Protein AF-A0A7X0RW02-F1 (afdb_monomer_lite)

InterPro domains:
  IPR007837 DNA damage-inducible protein DinB [PF05163] (8-58)
  IPR007837 DNA damage-inducible protein DinB [PTHR37302] (14-57)
  IPR034660 DinB/YfiT-like putative metalloenzymes [G3DSA:1.20.120.450] (2-60)
  IPR034660 DinB/YfiT-like putative metalloenzymes [SSF109854] (9-55)

Structure (mmCIF, N/CA/C/O backbone):
data_AF-A0A7X0RW02-F1
#
_entry.id   AF-A0A7X0RW02-F1
#
loop_
_atom_site.group_PDB
_atom_site.id
_atom_site.type_symbol
_atom_site.label_atom_id
_atom_site.label_alt_id
_atom_site.label_comp_id
_atom_site.label_asym_id
_atom_site.label_entity_id
_atom_site.label_seq_id
_atom_site.pdbx_PDB_ins_code
_atom_site.Cartn_x
_atom_site.Cartn_y
_atom_site.Cartn_z
_atom_site.occupancy
_atom_site.B_iso_or_equiv
_atom_site.auth_seq_id
_atom_site.auth_comp_id
_atom_site.auth_asym_id
_atom_site.auth_atom_id
_atom_site.pdbx_PDB_model_num
ATOM 1 N N . MET A 1 1 ? 14.329 -11.614 -6.405 1.00 72.06 1 MET A N 1
ATOM 2 C CA . MET A 1 1 ? 13.159 -10.716 -6.575 1.00 72.06 1 MET A CA 1
ATOM 3 C C . MET A 1 1 ? 13.367 -9.585 -7.593 1.00 72.06 1 MET A C 1
ATOM 5 O O . MET A 1 1 ? 12.446 -8.798 -7.779 1.00 72.06 1 MET A O 1
ATOM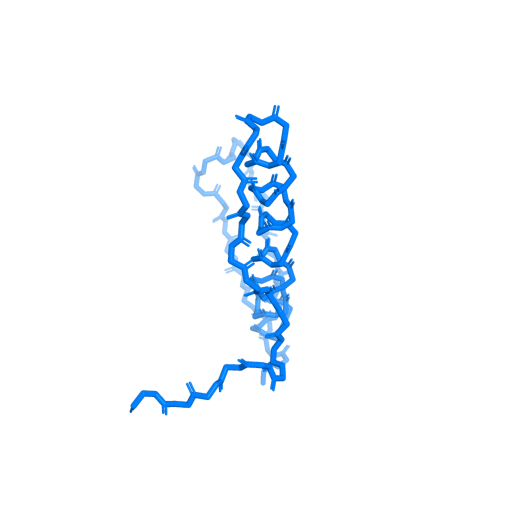 9 N N . ASN A 1 2 ? 14.515 -9.511 -8.282 1.00 92.19 2 ASN A N 1
ATOM 10 C CA . ASN A 1 2 ? 14.800 -8.429 -9.237 1.00 92.19 2 ASN A CA 1
ATOM 11 C C . ASN A 1 2 ? 14.535 -8.811 -10.699 1.00 92.19 2 ASN A C 1
ATOM 13 O O . ASN A 1 2 ? 14.492 -7.926 -11.545 1.00 92.19 2 ASN A O 1
ATOM 17 N N . GLU A 1 3 ? 14.319 -10.097 -10.989 1.00 96.69 3 GLU A N 1
ATOM 18 C CA . GLU A 1 3 ? 13.957 -10.557 -12.330 1.00 96.69 3 GLU A CA 1
ATOM 19 C C . GLU A 1 3 ? 12.622 -9.938 -12.780 1.00 96.69 3 GLU A C 1
ATOM 21 O O . GLU A 1 3 ? 11.616 -10.119 -12.089 1.00 96.69 3 GLU A O 1
ATOM 26 N N . PRO A 1 4 ? 12.575 -9.187 -13.897 1.00 96.12 4 PRO A N 1
ATOM 27 C CA . PRO A 1 4 ? 11.361 -8.499 -14.324 1.00 96.12 4 PRO A CA 1
ATOM 28 C C . PRO A 1 4 ? 10.289 -9.443 -14.880 1.00 96.12 4 PRO A C 1
ATOM 30 O O . PRO A 1 4 ? 10.547 -10.281 -15.742 1.00 96.12 4 PRO A O 1
ATOM 33 N N . ILE A 1 5 ? 9.044 -9.220 -14.468 1.00 95.44 5 ILE A N 1
ATOM 34 C CA . ILE A 1 5 ? 7.845 -9.807 -15.063 1.00 95.44 5 ILE A CA 1
ATOM 35 C C . ILE A 1 5 ? 7.384 -8.901 -16.205 1.00 95.44 5 ILE A C 1
ATOM 37 O O . ILE A 1 5 ? 7.278 -7.685 -16.041 1.00 95.44 5 ILE A O 1
ATOM 41 N N . ARG A 1 6 ? 7.083 -9.505 -17.358 1.00 96.19 6 ARG A N 1
ATOM 42 C CA . ARG A 1 6 ? 6.593 -8.823 -18.562 1.00 96.19 6 ARG A CA 1
ATOM 43 C C . ARG A 1 6 ? 5.204 -9.342 -18.906 1.00 96.19 6 ARG A C 1
ATOM 45 O O . ARG A 1 6 ? 5.038 -10.548 -19.091 1.00 96.19 6 ARG A O 1
ATOM 52 N N . ARG A 1 7 ? 4.203 -8.466 -18.979 1.00 92.56 7 ARG A N 1
ATOM 53 C CA . ARG A 1 7 ? 2.818 -8.838 -19.317 1.00 92.56 7 ARG A CA 1
ATOM 54 C C . ARG A 1 7 ? 2.164 -7.759 -20.173 1.00 92.56 7 ARG A C 1
ATOM 56 O O . ARG A 1 7 ? 2.364 -6.576 -19.921 1.00 92.56 7 ARG A O 1
ATOM 63 N N . LYS A 1 8 ? 1.353 -8.173 -21.149 1.00 93.75 8 LYS A N 1
ATOM 64 C CA . LYS A 1 8 ? 0.365 -7.287 -21.779 1.00 93.75 8 LYS A CA 1
ATOM 65 C C . LYS A 1 8 ? -0.807 -7.089 -20.820 1.00 93.75 8 LYS A C 1
ATOM 67 O O . LYS A 1 8 ? -1.159 -8.029 -20.105 1.00 93.75 8 LYS A O 1
ATOM 72 N N . ILE A 1 9 ? -1.397 -5.898 -20.806 1.00 88.88 9 ILE A N 1
ATOM 73 C CA . ILE A 1 9 ? -2.579 -5.608 -19.987 1.00 88.88 9 ILE A CA 1
ATOM 74 C C . ILE A 1 9 ? -3.838 -5.903 -20.817 1.00 88.88 9 ILE A C 1
ATOM 76 O O . ILE A 1 9 ? -4.102 -5.161 -21.757 1.00 88.88 9 ILE A O 1
ATOM 80 N N . PRO A 1 10 ? -4.642 -6.934 -20.478 1.00 86.44 10 PRO A N 1
ATOM 81 C CA . PRO A 1 10 ? -5.750 -7.377 -21.333 1.00 86.44 10 PRO A CA 1
ATOM 82 C C . PRO A 1 10 ? -6.847 -6.334 -21.575 1.00 86.44 10 PRO A C 1
ATOM 84 O O . PRO A 1 10 ? -7.575 -6.438 -22.553 1.00 86.44 10 PRO A O 1
ATOM 87 N N . TRP A 1 11 ? -6.995 -5.358 -20.674 1.00 85.56 11 TRP A N 1
ATOM 88 C CA . TRP A 1 11 ? -8.043 -4.333 -20.735 1.00 85.56 11 TRP A CA 1
ATOM 89 C C . TRP A 1 11 ? -7.560 -2.975 -21.265 1.00 85.56 11 TRP A C 1
ATOM 91 O O . TRP A 1 11 ? -8.338 -2.022 -21.288 1.00 85.56 11 TRP A O 1
ATOM 101 N N . ARG A 1 12 ? -6.287 -2.848 -21.661 1.00 87.12 12 ARG A N 1
ATOM 102 C CA . ARG A 1 12 ? -5.800 -1.677 -22.402 1.00 87.12 12 ARG A CA 1
ATOM 103 C C . ARG A 1 12 ? -5.854 -2.008 -23.890 1.00 87.12 12 ARG A C 1
ATOM 105 O O . ARG A 1 12 ? -5.388 -3.063 -24.294 1.00 87.12 12 ARG A O 1
ATOM 112 N N . ASN A 1 13 ? -6.388 -1.093 -24.700 1.00 77.69 13 ASN A N 1
ATOM 113 C CA . ASN A 1 13 ? -6.449 -1.246 -26.163 1.00 77.69 13 ASN A CA 1
ATOM 114 C C . ASN A 1 13 ? -5.072 -1.102 -26.846 1.00 77.69 13 ASN A C 1
ATOM 116 O O . ASN A 1 13 ? -4.979 -1.140 -28.068 1.00 77.69 13 ASN A O 1
ATOM 120 N N . GLU A 1 14 ? -4.011 -0.907 -26.067 1.00 78.44 14 GLU A N 1
ATOM 121 C CA . GLU A 1 14 ? -2.647 -0.720 -26.539 1.00 78.44 14 GLU A CA 1
ATOM 122 C C . GLU A 1 14 ? -1.875 -2.038 -26.443 1.00 78.44 14 GLU A C 1
ATOM 124 O O . GLU A 1 14 ? -1.994 -2.772 -25.462 1.00 78.44 14 GLU A O 1
ATOM 129 N N . ASP A 1 15 ? -0.991 -2.301 -27.408 1.00 81.50 15 ASP A N 1
ATOM 130 C CA . ASP A 1 15 ? -0.031 -3.418 -27.366 1.00 81.50 15 ASP A CA 1
ATOM 131 C C . ASP A 1 15 ? 1.081 -3.236 -26.307 1.00 81.50 15 ASP A C 1
ATOM 133 O O . ASP A 1 15 ? 2.127 -3.892 -26.352 1.00 81.50 15 ASP A O 1
ATOM 137 N N . GLU A 1 16 ? 0.860 -2.351 -25.335 1.00 88.00 16 GLU A N 1
ATOM 138 C CA . GLU A 1 16 ? 1.799 -2.011 -24.281 1.00 88.00 16 GLU A CA 1
ATOM 139 C C . GLU A 1 16 ? 2.125 -3.245 -23.424 1.00 88.00 16 GLU A C 1
ATOM 141 O O . GLU A 1 16 ? 1.262 -3.893 -22.819 1.00 88.00 16 GLU A O 1
ATOM 146 N N . VAL A 1 17 ? 3.419 -3.562 -23.345 1.00 92.12 17 VAL A N 1
ATOM 147 C CA . VAL A 1 17 ? 3.946 -4.567 -22.423 1.00 92.12 17 VAL A CA 1
ATOM 148 C C . VAL A 1 17 ? 4.437 -3.858 -21.170 1.00 92.12 17 VAL A C 1
ATOM 150 O O . VAL A 1 17 ? 5.435 -3.139 -21.199 1.00 92.12 17 VAL A O 1
ATOM 153 N N . VAL A 1 18 ? 3.784 -4.122 -20.042 1.00 93.12 18 VAL A N 1
ATOM 154 C CA . VAL A 1 18 ? 4.232 -3.623 -18.744 1.00 93.12 18 VAL A CA 1
ATOM 155 C C . VAL A 1 18 ? 5.321 -4.527 -18.189 1.00 93.12 18 VAL A C 1
ATOM 157 O O . VAL A 1 18 ? 5.199 -5.755 -18.169 1.00 93.12 18 VAL A O 1
ATOM 160 N N . VAL A 1 19 ? 6.395 -3.890 -17.724 1.00 96.00 19 VAL A N 1
ATOM 161 C CA . VAL A 1 19 ? 7.570 -4.546 -17.149 1.00 96.00 19 VAL A CA 1
ATOM 162 C C . VAL A 1 19 ? 7.761 -4.075 -15.711 1.00 96.00 19 VAL A C 1
ATOM 164 O O . VAL A 1 19 ? 7.981 -2.884 -15.476 1.00 96.00 19 VAL A O 1
ATOM 167 N N . ARG A 1 20 ? 7.666 -4.990 -14.743 1.00 96.50 20 ARG A N 1
ATOM 168 C CA . ARG A 1 20 ? 7.855 -4.713 -13.306 1.00 96.50 20 ARG A CA 1
ATOM 169 C C . ARG A 1 20 ? 8.526 -5.889 -12.617 1.00 96.50 20 ARG A C 1
ATOM 171 O O . ARG A 1 20 ? 8.266 -7.037 -12.963 1.00 96.50 20 ARG A O 1
ATOM 178 N N . THR A 1 21 ? 9.368 -5.628 -11.628 1.00 97.69 21 THR A N 1
ATOM 179 C CA . THR A 1 21 ? 9.943 -6.696 -10.802 1.00 97.69 21 THR A CA 1
ATOM 180 C C . THR A 1 21 ? 8.939 -7.158 -9.735 1.00 97.69 21 THR A C 1
ATOM 182 O O . THR A 1 21 ? 8.080 -6.374 -9.319 1.00 97.69 21 THR A O 1
ATOM 185 N N . PRO A 1 22 ? 9.038 -8.404 -9.236 1.00 97.31 22 PRO A N 1
ATOM 186 C CA . PRO A 1 22 ? 8.222 -8.877 -8.121 1.00 97.31 22 PRO A CA 1
ATOM 187 C C . PRO A 1 22 ? 8.274 -7.960 -6.894 1.00 97.31 22 PRO A C 1
ATOM 189 O O . PRO A 1 22 ? 7.239 -7.702 -6.287 1.00 97.31 22 PRO A O 1
ATOM 192 N N . VAL A 1 23 ? 9.450 -7.410 -6.556 1.00 97.69 23 VAL A N 1
ATOM 193 C CA . VAL A 1 23 ? 9.580 -6.497 -5.406 1.00 97.69 23 VAL A CA 1
ATOM 194 C C . VAL A 1 23 ? 8.849 -5.172 -5.632 1.00 97.69 23 VAL A C 1
ATOM 196 O O . VAL A 1 23 ? 8.219 -4.668 -4.708 1.00 97.69 23 VAL A O 1
ATOM 199 N N . GLN A 1 24 ? 8.855 -4.634 -6.857 1.00 96.94 24 GLN A N 1
ATOM 200 C CA . GLN A 1 24 ? 8.086 -3.428 -7.184 1.00 96.94 24 GLN A CA 1
ATOM 201 C C . GLN A 1 24 ? 6.584 -3.668 -7.039 1.00 96.94 24 GLN A C 1
ATOM 203 O O . GLN A 1 24 ? 5.887 -2.817 -6.497 1.00 96.94 24 GLN A O 1
ATOM 208 N N . LEU A 1 25 ? 6.090 -4.820 -7.500 1.00 96.19 25 LEU A N 1
ATOM 209 C CA . LEU A 1 25 ? 4.677 -5.174 -7.370 1.00 96.19 25 LEU A CA 1
ATOM 210 C C . LEU A 1 25 ? 4.283 -5.383 -5.905 1.00 96.19 25 LEU A C 1
ATOM 212 O O . LEU A 1 25 ? 3.253 -4.871 -5.486 1.00 96.19 25 LEU A O 1
ATOM 216 N N . LEU A 1 26 ? 5.116 -6.065 -5.114 1.00 97.50 26 LEU A N 1
ATOM 217 C CA . LEU A 1 26 ? 4.867 -6.259 -3.685 1.00 97.50 26 LEU A CA 1
ATOM 218 C C . LEU A 1 26 ? 4.801 -4.921 -2.937 1.00 97.50 26 LEU A C 1
ATOM 220 O O . LEU A 1 26 ? 3.826 -4.652 -2.241 1.00 97.50 26 LEU A O 1
ATOM 224 N N . LEU A 1 27 ? 5.811 -4.064 -3.113 1.00 97.75 27 LEU A N 1
ATOM 225 C CA . LEU A 1 27 ? 5.845 -2.743 -2.483 1.00 97.75 27 LEU A CA 1
ATOM 226 C C . LEU A 1 27 ? 4.682 -1.863 -2.950 1.00 97.75 27 LEU A C 1
ATOM 228 O O . LEU A 1 27 ? 4.101 -1.136 -2.143 1.00 97.75 27 LEU A O 1
ATOM 232 N N . HIS A 1 28 ? 4.308 -1.947 -4.228 1.00 97.19 28 HIS A N 1
ATOM 233 C CA . HIS A 1 28 ? 3.128 -1.262 -4.740 1.00 97.19 28 HIS A CA 1
ATOM 234 C C . HIS A 1 28 ? 1.863 -1.735 -4.023 1.00 97.19 28 HIS A C 1
ATOM 236 O O . HIS A 1 28 ? 1.148 -0.896 -3.494 1.00 97.19 28 HIS A O 1
ATOM 242 N N . THR A 1 29 ? 1.612 -3.043 -3.929 1.00 97.88 29 THR A N 1
ATOM 243 C CA . THR A 1 29 ? 0.422 -3.572 -3.244 1.00 97.88 29 THR A CA 1
ATOM 244 C C . THR A 1 29 ? 0.367 -3.134 -1.783 1.00 97.88 29 THR A C 1
ATOM 246 O O . THR A 1 29 ? -0.673 -2.655 -1.337 1.00 97.88 29 THR A O 1
ATOM 249 N N . VAL A 1 30 ? 1.489 -3.223 -1.058 1.00 97.31 30 VAL A N 1
ATOM 250 C CA . VAL A 1 30 ? 1.569 -2.797 0.348 1.00 97.31 30 VAL A CA 1
ATOM 251 C C . VAL A 1 30 ? 1.247 -1.307 0.477 1.00 97.31 30 VAL A C 1
ATOM 253 O O . VAL A 1 30 ? 0.374 -0.923 1.246 1.00 97.31 30 VAL A O 1
ATOM 256 N N . THR A 1 31 ? 1.899 -0.445 -0.304 1.00 97.69 31 THR A N 1
ATOM 257 C CA . THR A 1 31 ? 1.666 1.010 -0.226 1.00 97.69 31 THR A CA 1
ATOM 258 C C . THR A 1 31 ? 0.270 1.419 -0.705 1.00 97.69 31 THR A C 1
ATOM 260 O O . THR A 1 31 ? -0.341 2.316 -0.123 1.00 97.69 31 THR A O 1
ATOM 263 N N . HIS A 1 32 ? -0.266 0.735 -1.716 1.00 9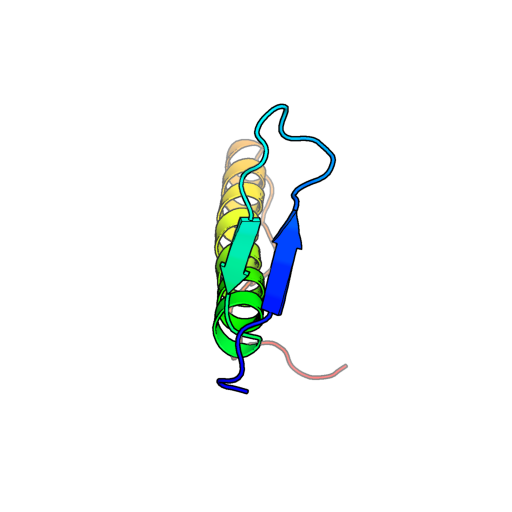8.06 32 HIS A N 1
ATOM 264 C CA . HIS A 1 32 ? -1.618 0.933 -2.234 1.00 98.06 32 HIS A CA 1
ATOM 265 C C . HIS A 1 32 ? -2.686 0.586 -1.188 1.00 98.06 32 HIS A C 1
ATOM 267 O O . HIS A 1 32 ? -3.665 1.320 -1.047 1.00 98.06 32 HIS A O 1
ATOM 273 N N . GLU A 1 33 ? -2.473 -0.469 -0.395 1.00 97.19 33 GLU A N 1
ATOM 274 C CA . GLU A 1 33 ? -3.344 -0.801 0.735 1.00 97.19 33 GLU A CA 1
ATOM 275 C C . GLU A 1 33 ? -3.412 0.354 1.743 1.00 97.19 33 GLU A C 1
ATOM 277 O O . GLU A 1 33 ? -4.506 0.806 2.078 1.00 97.19 33 GLU A O 1
ATOM 282 N N . TYR A 1 34 ? -2.266 0.879 2.193 1.00 96.06 34 TYR A N 1
ATOM 283 C CA . TYR A 1 34 ? -2.242 1.990 3.153 1.00 96.06 34 TYR A CA 1
ATOM 284 C C . TYR A 1 34 ? -2.887 3.262 2.593 1.00 96.06 34 TYR A C 1
ATOM 286 O O . TYR A 1 34 ? -3.615 3.946 3.315 1.00 96.06 34 TYR A O 1
ATOM 294 N N . HIS A 1 35 ? -2.677 3.557 1.306 1.00 97.81 35 HIS A N 1
ATOM 295 C CA . HIS A 1 35 ? -3.310 4.697 0.644 1.00 97.81 35 HIS A CA 1
ATOM 296 C C . HIS A 1 35 ? -4.843 4.607 0.699 1.00 97.81 35 HIS A C 1
ATOM 298 O O . HIS A 1 35 ? -5.505 5.536 1.169 1.00 97.81 35 HIS A O 1
ATOM 304 N N . HIS A 1 36 ? -5.417 3.474 0.285 1.00 97.69 36 HIS A N 1
ATOM 305 C CA . HIS A 1 36 ? -6.870 3.293 0.293 1.00 97.69 36 HIS A CA 1
ATOM 306 C C . HIS A 1 36 ? -7.448 3.101 1.697 1.00 97.69 36 HIS A C 1
ATOM 308 O O . HIS A 1 36 ? -8.549 3.580 1.970 1.00 97.69 36 HIS A O 1
ATOM 314 N N . LYS A 1 37 ? -6.697 2.504 2.628 1.00 96.69 37 LYS A N 1
ATOM 315 C CA . LYS A 1 37 ? -7.067 2.458 4.050 1.00 96.69 37 LYS A CA 1
ATOM 316 C C . LYS A 1 37 ? -7.240 3.871 4.611 1.00 96.69 37 LYS A C 1
ATOM 318 O O . LYS A 1 37 ? -8.249 4.150 5.254 1.00 96.69 37 LYS A O 1
ATOM 323 N N . GLY A 1 38 ? -6.322 4.785 4.291 1.00 96.31 38 GLY A N 1
ATOM 324 C CA . GLY A 1 38 ? -6.433 6.200 4.654 1.00 96.31 38 GLY A CA 1
ATOM 325 C C . GLY A 1 38 ? -7.679 6.879 4.074 1.00 96.31 38 GLY A C 1
ATOM 326 O O . GLY A 1 38 ? -8.356 7.630 4.784 1.00 96.31 38 GLY A O 1
ATOM 327 N N . GLN A 1 39 ? -8.029 6.580 2.818 1.00 98.44 39 GLN A N 1
ATOM 328 C CA . GLN A 1 39 ? -9.259 7.087 2.195 1.00 98.44 39 GLN A CA 1
ATOM 329 C C . GLN A 1 39 ? -10.513 6.608 2.940 1.00 98.44 39 GLN A C 1
ATOM 331 O O . GLN A 1 39 ? -11.342 7.430 3.329 1.00 98.44 39 GLN A O 1
ATOM 336 N N . VAL A 1 40 ? -10.624 5.305 3.216 1.00 98.00 40 VAL A N 1
ATOM 337 C CA . VAL A 1 40 ? -11.772 4.725 3.938 1.00 98.00 40 VAL A CA 1
ATOM 338 C C . VAL A 1 40 ? -11.898 5.303 5.349 1.00 98.00 40 VAL A C 1
ATOM 340 O O . VAL A 1 40 ? -12.983 5.718 5.751 1.00 98.00 40 VAL A O 1
ATOM 343 N N . VAL A 1 41 ? -10.787 5.400 6.086 1.00 97.88 41 VAL A N 1
ATOM 344 C CA . VAL A 1 41 ? -10.740 6.010 7.425 1.00 97.88 41 VAL A CA 1
ATOM 345 C C . VAL A 1 41 ? -11.219 7.466 7.391 1.00 97.88 41 VAL A C 1
ATOM 347 O O . VAL A 1 41 ? -11.948 7.903 8.283 1.00 97.88 41 VAL A O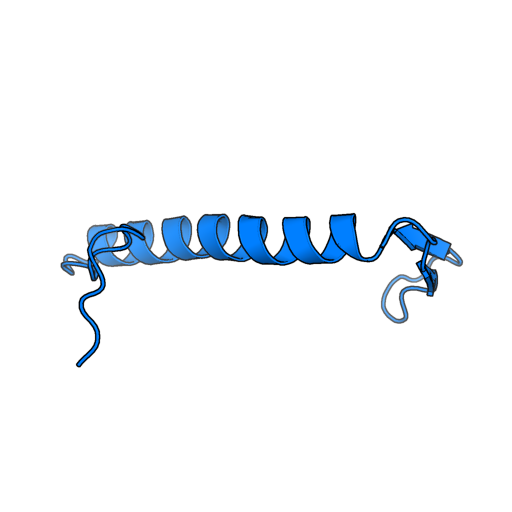 1
ATOM 350 N N . THR A 1 42 ? -10.840 8.218 6.357 1.00 98.12 42 THR A N 1
ATOM 351 C CA . THR A 1 42 ? -11.270 9.611 6.173 1.00 98.12 42 THR A CA 1
ATOM 352 C C . THR A 1 42 ? -12.773 9.697 5.926 1.00 98.12 42 THR A C 1
ATOM 354 O O . THR A 1 42 ? -13.458 10.469 6.598 1.00 98.12 42 THR A O 1
ATOM 357 N N . MET A 1 43 ? -13.298 8.864 5.026 1.00 98.56 43 MET A N 1
ATOM 358 C CA . MET A 1 43 ? -14.733 8.798 4.739 1.00 98.56 43 MET A CA 1
ATOM 359 C C . MET A 1 43 ? -15.543 8.408 5.981 1.00 98.56 43 MET A C 1
ATOM 361 O O . MET A 1 43 ? -16.560 9.032 6.271 1.00 98.56 43 MET A O 1
ATOM 365 N N . ALA A 1 44 ? -15.076 7.427 6.762 1.00 98.44 44 ALA A N 1
ATOM 366 C CA . ALA A 1 44 ? -15.730 7.013 8.003 1.00 98.44 44 ALA A CA 1
ATOM 367 C C . ALA A 1 44 ? -15.875 8.181 8.992 1.00 98.44 44 ALA A C 1
ATOM 369 O O . ALA A 1 44 ? -16.962 8.400 9.528 1.00 98.44 44 ALA A O 1
ATOM 370 N N . ARG A 1 45 ? -14.815 8.985 9.167 1.00 98.00 45 ARG A N 1
ATOM 371 C CA . ARG A 1 45 ? -14.857 10.186 10.019 1.00 98.00 45 ARG A CA 1
ATOM 372 C C . ARG A 1 45 ? -15.826 11.239 9.496 1.00 98.00 45 ARG A C 1
ATOM 374 O O . ARG A 1 45 ? -16.566 11.813 10.286 1.00 98.00 45 ARG A O 1
ATOM 381 N N . GLN A 1 46 ? -15.854 11.475 8.183 1.00 98.44 46 GLN A N 1
ATOM 382 C CA . GLN A 1 46 ? -16.803 12.415 7.568 1.00 98.44 46 GLN A CA 1
ATOM 383 C C . GLN A 1 46 ? -18.266 12.005 7.799 1.00 98.44 46 GLN A C 1
ATOM 385 O O . GLN A 1 46 ? -19.128 12.869 7.914 1.00 98.44 46 GLN A O 1
ATOM 390 N N . MET A 1 47 ? -18.538 10.703 7.914 1.00 98.38 47 MET A N 1
ATOM 391 C CA . MET A 1 47 ? -19.863 10.158 8.229 1.00 98.38 47 MET A CA 1
ATOM 392 C C . MET A 1 47 ? -20.162 10.076 9.741 1.00 98.38 47 MET A C 1
ATOM 394 O O . MET A 1 47 ? -21.223 9.591 10.121 1.00 98.38 47 MET A O 1
ATOM 398 N N . GLY A 1 48 ? -19.256 10.541 10.610 1.00 98.19 48 GLY A N 1
ATOM 399 C CA . GLY A 1 48 ? -19.443 10.548 12.066 1.00 98.19 48 GLY A CA 1
ATOM 400 C C . GLY A 1 48 ? -19.061 9.248 12.786 1.00 98.19 48 GLY A C 1
ATOM 401 O O . GLY A 1 48 ? -19.337 9.118 13.977 1.00 98.19 48 GLY A O 1
ATOM 402 N N . TYR A 1 49 ? -18.413 8.295 12.106 1.00 98.12 49 TYR A N 1
ATOM 403 C CA . TYR A 1 49 ? -17.926 7.059 12.727 1.00 98.12 49 TYR A CA 1
ATOM 404 C C . TYR A 1 49 ? -16.523 7.225 13.328 1.00 98.12 49 TYR A C 1
ATOM 406 O O . TYR A 1 49 ? -15.703 8.007 12.840 1.00 98.12 49 TYR A O 1
ATOM 414 N N . ILE A 1 50 ? -16.220 6.419 14.352 1.00 96.88 50 ILE A N 1
ATOM 415 C CA . ILE A 1 50 ? -14.863 6.245 14.886 1.00 96.88 50 ILE A CA 1
ATOM 416 C C . ILE A 1 50 ? -14.231 5.039 14.171 1.00 96.88 50 ILE A C 1
ATOM 418 O O . ILE A 1 50 ? -14.651 3.908 14.419 1.00 96.88 50 ILE A O 1
ATOM 422 N N . PRO A 1 51 ? -13.264 5.243 13.260 1.00 95.31 51 PRO A N 1
ATOM 423 C CA . PRO A 1 51 ? -12.617 4.138 12.565 1.00 95.31 51 PRO A CA 1
ATOM 424 C C . PRO A 1 51 ? -11.667 3.361 13.498 1.00 95.31 51 PRO A C 1
ATOM 426 O O . PRO A 1 51 ? -11.132 3.953 14.440 1.00 95.31 51 PRO A O 1
ATOM 429 N N . PRO A 1 52 ? -11.403 2.068 13.219 1.00 90.69 52 PRO A N 1
ATOM 430 C CA . PRO A 1 52 ? -10.421 1.273 13.958 1.00 90.6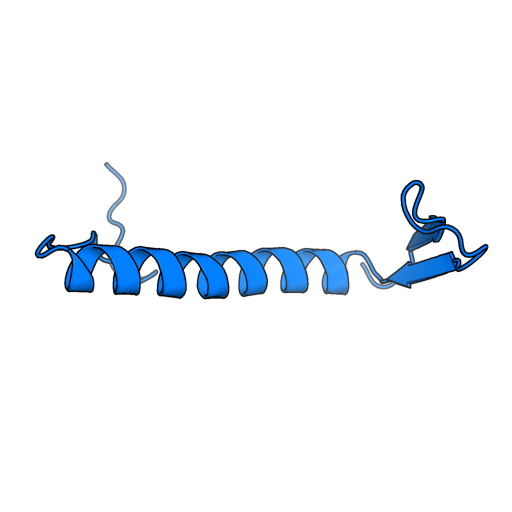9 52 PRO A CA 1
ATOM 431 C C . PRO A 1 52 ? -9.018 1.895 13.950 1.00 90.69 52 PRO A C 1
ATOM 433 O O . PRO A 1 52 ? -8.661 2.624 13.019 1.00 90.69 52 PRO A O 1
ATOM 436 N N . ASN A 1 53 ? -8.203 1.570 14.962 1.00 90.38 53 ASN A N 1
ATOM 437 C CA . ASN A 1 53 ? -6.790 1.949 14.970 1.00 90.38 53 ASN A CA 1
ATOM 438 C C . ASN A 1 53 ? -6.068 1.280 13.790 1.00 90.38 53 ASN A C 1
ATOM 440 O O . ASN A 1 53 ? -6.217 0.083 13.558 1.00 90.38 53 ASN A O 1
ATOM 444 N N . THR A 1 54 ? -5.297 2.062 13.040 1.00 89.44 54 THR A N 1
ATOM 445 C CA . THR A 1 54 ? -4.537 1.584 11.879 1.00 89.44 54 THR A CA 1
ATOM 446 C C . THR A 1 54 ? -3.035 1.512 12.133 1.00 89.44 54 THR A C 1
ATOM 448 O O . THR A 1 54 ? -2.286 1.271 11.187 1.00 89.44 54 THR A O 1
ATOM 451 N N . ASP A 1 55 ? -2.583 1.771 13.362 1.00 87.69 55 ASP A N 1
ATOM 452 C CA . ASP A 1 55 ? -1.177 1.627 13.730 1.00 87.69 55 ASP A CA 1
ATOM 453 C C . ASP A 1 55 ? -0.749 0.155 13.649 1.00 87.69 55 ASP A C 1
ATOM 455 O O . ASP A 1 55 ? -1.417 -0.741 14.163 1.00 87.69 55 ASP A O 1
ATOM 459 N N . VAL A 1 56 ? 0.389 -0.078 13.002 1.00 82.81 56 VAL A N 1
ATOM 460 C CA . VAL A 1 56 ? 0.991 -1.404 12.838 1.00 82.81 56 VAL A CA 1
ATOM 461 C C . VAL A 1 56 ? 1.513 -1.941 14.174 1.00 82.81 56 VAL A C 1
ATOM 463 O O . VAL A 1 56 ? 1.575 -3.151 14.364 1.00 82.81 56 VAL A O 1
ATOM 466 N N . LEU A 1 57 ? 1.871 -1.059 15.110 1.00 81.50 57 LEU A N 1
ATOM 467 C CA . LEU A 1 57 ? 2.445 -1.432 16.404 1.00 81.50 57 LEU A CA 1
ATOM 468 C C . LEU A 1 57 ? 1.393 -1.787 17.464 1.00 81.50 57 LEU A C 1
ATOM 470 O O . LEU A 1 57 ? 1.753 -2.290 18.523 1.00 81.50 57 LEU A O 1
ATOM 474 N N . GLY A 1 58 ? 0.113 -1.510 17.203 1.00 67.19 58 GLY A N 1
ATOM 475 C CA . GLY A 1 58 ? -0.971 -1.626 18.184 1.00 67.19 58 GLY A CA 1
ATOM 476 C C . GLY A 1 58 ? -1.859 -2.862 18.039 1.00 67.19 58 GLY A C 1
ATOM 477 O O . GLY A 1 58 ? -2.942 -2.877 18.618 1.00 67.19 58 GLY A O 1
ATOM 478 N N . ILE A 1 59 ? -1.458 -3.852 17.237 1.00 62.41 59 ILE A N 1
ATOM 479 C CA . ILE A 1 59 ? -2.223 -5.087 17.026 1.00 62.41 59 ILE A CA 1
ATOM 480 C C . ILE A 1 59 ? -1.673 -6.146 17.988 1.00 62.41 59 ILE A C 1
ATOM 482 O O . ILE A 1 59 ? -0.691 -6.818 17.673 1.00 62.41 59 ILE A O 1
ATOM 486 N N . GLU A 1 60 ? -2.258 -6.266 19.181 1.00 65.56 60 GLU A N 1
ATOM 487 C CA . GLU A 1 60 ? -2.006 -7.444 20.017 1.00 65.56 60 GLU A CA 1
ATOM 488 C C . GLU A 1 60 ? -2.644 -8.674 19.343 1.00 65.56 6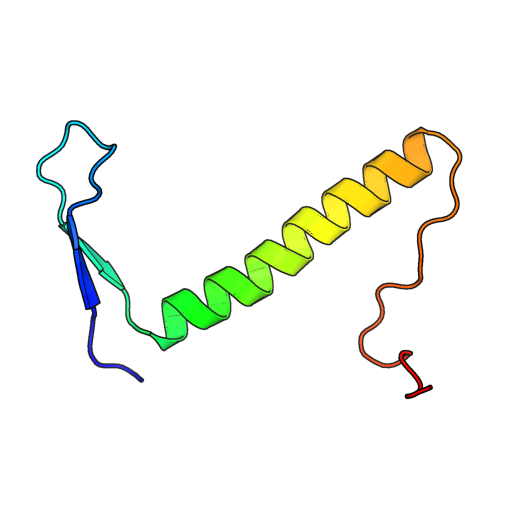0 GLU A C 1
ATOM 490 O O . GLU A 1 60 ? -3.736 -8.555 18.784 1.00 65.56 60 GLU A O 1
ATOM 495 N N . PRO A 1 61 ? -1.965 -9.835 19.312 1.00 60.31 61 PRO A N 1
ATOM 496 C CA . PRO A 1 61 ? -2.581 -11.066 18.835 1.00 60.31 61 PRO A CA 1
ATOM 497 C C . PRO A 1 61 ? -3.675 -11.503 19.819 1.00 60.31 61 PRO A C 1
ATOM 499 O O . PRO A 1 61 ? -3.401 -11.606 21.014 1.00 60.31 61 PRO A O 1
ATOM 502 N N . ASP A 1 62 ? -4.884 -11.741 19.302 1.00 59.06 62 ASP A N 1
ATOM 503 C CA . ASP A 1 62 ? -6.006 -12.337 20.048 1.00 59.06 62 ASP A CA 1
ATOM 504 C C . ASP A 1 62 ? -5.664 -13.730 20.616 1.00 59.06 62 ASP A C 1
ATOM 506 O O . ASP A 1 62 ? -4.981 -14.519 19.913 1.00 59.06 62 ASP A O 1
#

pLDDT: mean 91.08, std 10.28, range [59.06, 98.56]

Secondary structure (DSSP, 8-state):
--SPEEEE-TTSSS--EEEE-HHHHHHHHHHHHHHHH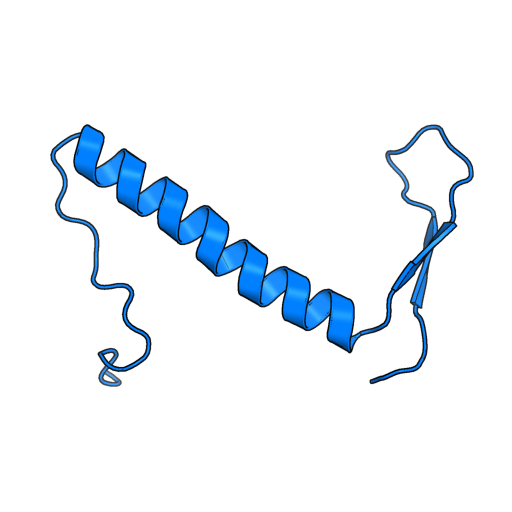HHHHHHHHHTT--PPP--GGG----

Radius of gyration: 17.51 Å; chains: 1; bounding box: 35×25×47 Å

Organism: NCBI:txid1387779

Foldseek 3Di:
DADWDWDDDPPDPDSDIDIDDPVRVVVCVVVVVVVVVVVVCVVCVVVVHHDDDPDPVPDDDD

Sequence (62 aa):
MNEPIRRKIPWRNEDEVVVRTPVQLLLHTVTHEYHHKGQVVTMARQMGYIPPNTDVLGIEPD